Protein AF-A0A855X3G9-F1 (afdb_monomer_lite)

Radius of gyration: 38.57 Å; chains: 1; bounding box: 101×45×92 Å

Structure (mmCIF, N/CA/C/O backbone):
data_AF-A0A855X3G9-F1
#
_entry.id   AF-A0A855X3G9-F1
#
loop_
_atom_site.group_PDB
_atom_site.id
_atom_site.type_symbol
_atom_site.label_atom_id
_atom_site.label_alt_id
_atom_site.label_comp_id
_atom_site.label_asym_id
_atom_site.label_entity_id
_atom_site.label_seq_id
_atom_site.pdbx_PDB_ins_code
_atom_site.Cartn_x
_atom_site.Cartn_y
_atom_site.Cartn_z
_atom_site.occupancy
_atom_site.B_iso_or_equiv
_atom_site.auth_seq_id
_atom_site.auth_comp_id
_atom_site.auth_asym_id
_atom_site.auth_atom_id
_atom_site.pdbx_PDB_model_num
ATOM 1 N N . MET A 1 1 ? -77.763 -29.095 44.195 1.00 51.44 1 MET A N 1
ATOM 2 C CA . MET A 1 1 ? -76.387 -29.092 43.643 1.00 51.44 1 MET A CA 1
ATOM 3 C C . MET A 1 1 ? -75.535 -28.096 44.431 1.00 51.44 1 MET A C 1
ATOM 5 O O . MET A 1 1 ? -75.856 -26.916 44.435 1.00 51.44 1 MET A O 1
ATOM 9 N N . LYS A 1 2 ? -74.519 -28.561 45.174 1.00 57.28 2 LYS A N 1
ATOM 10 C CA . LYS A 1 2 ? -73.685 -27.746 46.088 1.00 57.28 2 LYS A CA 1
ATOM 11 C C . LYS A 1 2 ? -72.454 -27.210 45.331 1.00 57.28 2 LYS A C 1
ATOM 13 O O . LYS A 1 2 ? -71.594 -28.000 44.955 1.00 57.28 2 LYS A O 1
ATOM 18 N N . ARG A 1 3 ? -72.366 -25.892 45.090 1.00 58.78 3 ARG A N 1
ATOM 19 C CA . ARG A 1 3 ? -71.204 -25.228 44.451 1.00 58.78 3 ARG A CA 1
ATOM 20 C C . ARG A 1 3 ? -70.193 -24.784 45.511 1.00 58.78 3 ARG A C 1
ATOM 22 O O . ARG A 1 3 ? -70.470 -23.885 46.300 1.00 58.78 3 ARG A O 1
ATOM 29 N N . TRP A 1 4 ? -69.018 -25.406 45.504 1.00 64.56 4 TRP A N 1
ATOM 30 C CA . TRP A 1 4 ? -67.890 -25.064 46.369 1.00 64.56 4 TRP A CA 1
ATOM 31 C C . TRP A 1 4 ? -67.105 -23.888 45.774 1.00 64.56 4 TRP A C 1
ATOM 33 O O . TRP A 1 4 ? -66.552 -24.005 44.684 1.00 64.56 4 TRP A O 1
ATOM 43 N N . HIS A 1 5 ? -67.046 -22.762 46.487 1.00 69.31 5 HIS A N 1
ATOM 44 C CA . HIS A 1 5 ? -66.171 -21.638 46.146 1.00 69.31 5 HIS A CA 1
ATOM 45 C C . HIS A 1 5 ? -64.817 -21.848 46.833 1.00 69.31 5 HIS A C 1
ATOM 47 O O . HIS A 1 5 ? -64.725 -21.782 48.060 1.00 69.31 5 HIS A O 1
ATOM 53 N N . LYS A 1 6 ? -63.762 -22.123 46.056 1.00 68.75 6 LYS A N 1
ATOM 54 C CA . LYS A 1 6 ? -62.385 -22.117 46.567 1.00 68.75 6 LYS A CA 1
ATOM 55 C C . LYS A 1 6 ? -61.974 -20.664 46.825 1.00 68.75 6 LYS A C 1
ATOM 57 O O . LYS A 1 6 ? -61.983 -19.859 45.899 1.00 68.75 6 LYS A O 1
ATOM 62 N N . ARG A 1 7 ? -61.630 -20.323 48.073 1.00 63.81 7 ARG A N 1
ATOM 63 C CA . ARG A 1 7 ? -61.005 -19.031 48.391 1.00 63.81 7 ARG A CA 1
ATOM 64 C C . ARG A 1 7 ? -59.570 -19.057 47.873 1.00 63.81 7 ARG A C 1
ATOM 66 O O . ARG A 1 7 ? -58.823 -19.977 48.197 1.00 63.81 7 ARG A O 1
ATOM 73 N N . VAL A 1 8 ? -59.206 -18.067 47.067 1.00 66.62 8 VAL A N 1
ATOM 74 C CA . VAL A 1 8 ? -57.817 -17.830 46.663 1.00 66.62 8 VAL A CA 1
ATOM 75 C C . VAL A 1 8 ? -57.046 -17.446 47.929 1.00 66.62 8 VAL A C 1
ATOM 77 O O . VAL A 1 8 ? -57.421 -16.494 48.613 1.00 66.62 8 VAL A O 1
ATOM 80 N N . ALA A 1 9 ? -56.040 -18.246 48.292 1.00 62.06 9 ALA A N 1
ATOM 81 C CA . ALA A 1 9 ? -55.157 -17.959 49.417 1.00 62.06 9 ALA A CA 1
ATOM 82 C C . ALA A 1 9 ? -54.389 -16.655 49.141 1.00 62.06 9 ALA A C 1
ATOM 84 O O . ALA A 1 9 ? -53.993 -16.400 48.005 1.00 62.06 9 ALA A O 1
ATOM 85 N N . GLY A 1 10 ? -54.264 -15.817 50.172 1.00 58.56 10 GLY A N 1
ATOM 86 C CA . GLY A 1 10 ? -53.898 -14.407 50.069 1.00 58.56 10 GLY A CA 1
ATOM 87 C C . GLY A 1 10 ? -52.611 -14.144 49.293 1.00 58.56 10 GLY A C 1
ATOM 88 O O . GLY A 1 10 ? -51.539 -14.610 49.664 1.00 58.56 10 GLY A O 1
ATOM 89 N N . VAL A 1 11 ? -52.735 -13.334 48.246 1.00 63.78 11 VAL A N 1
ATOM 90 C CA . VAL A 1 11 ? -51.601 -12.695 47.583 1.00 63.78 11 VAL A CA 1
ATOM 91 C C . VAL A 1 11 ? -51.306 -11.422 48.376 1.00 63.78 11 VAL A C 1
ATOM 93 O O . VAL A 1 11 ? -52.071 -10.461 48.314 1.00 63.78 11 VAL A O 1
ATOM 96 N N . SER A 1 12 ? -50.254 -11.431 49.191 1.00 70.50 12 SER A N 1
ATOM 97 C CA . SER A 1 12 ? -49.746 -10.217 49.837 1.00 70.50 12 SER A CA 1
ATOM 98 C C . SER A 1 12 ? -49.106 -9.311 48.783 1.00 70.50 12 SER A C 1
ATOM 100 O O . SER A 1 12 ? -48.299 -9.779 47.981 1.00 70.50 12 SER A O 1
ATOM 102 N N . GLY A 1 13 ? -49.479 -8.029 48.767 1.00 75.19 13 GLY A N 1
ATOM 103 C CA . GLY A 1 13 ? -48.844 -7.021 47.913 1.00 75.19 13 GLY A CA 1
ATOM 104 C C . GLY A 1 13 ? -47.407 -6.714 48.350 1.00 75.19 13 GLY A C 1
ATOM 105 O O . GLY A 1 13 ? -47.037 -6.973 49.493 1.00 75.19 13 GLY A O 1
ATOM 106 N N . PHE A 1 14 ? -46.606 -6.156 47.441 1.00 80.06 14 PHE A N 1
ATOM 107 C CA . PHE A 1 14 ? -45.225 -5.758 47.727 1.00 80.06 14 PHE A CA 1
ATOM 108 C C . PHE A 1 14 ? -45.161 -4.568 48.683 1.00 80.06 14 PHE A C 1
ATOM 110 O O . PHE A 1 14 ? -45.937 -3.615 48.569 1.00 80.06 14 PHE A O 1
ATOM 117 N N . SER A 1 15 ? -44.191 -4.602 49.596 1.00 89.12 15 SER A N 1
ATOM 118 C CA . SER A 1 15 ? -43.864 -3.443 50.420 1.00 89.12 15 SER A CA 1
ATOM 119 C C . SER A 1 15 ? -43.213 -2.352 49.566 1.00 89.12 15 SER A C 1
ATOM 121 O O . SER A 1 15 ? -42.391 -2.630 48.693 1.00 89.12 15 SER A O 1
ATOM 123 N N . LEU A 1 16 ? -43.521 -1.085 49.852 1.00 89.31 16 LEU A N 1
ATOM 124 C CA . LEU A 1 16 ? -42.913 0.065 49.172 1.00 89.31 16 LEU A CA 1
ATOM 125 C C . LEU A 1 16 ? -41.377 0.057 49.322 1.00 89.31 16 LEU A C 1
ATOM 127 O O . LEU A 1 16 ? -40.653 0.399 48.389 1.00 89.31 16 LEU A O 1
ATOM 131 N N . MET A 1 17 ? -40.875 -0.428 50.465 1.00 92.75 17 MET A N 1
ATOM 132 C CA . MET A 1 17 ? -39.440 -0.585 50.721 1.00 92.75 17 MET A CA 1
ATOM 133 C C . MET A 1 17 ? -38.788 -1.646 49.820 1.00 92.75 17 MET A C 1
ATOM 135 O O . MET A 1 17 ? -37.685 -1.426 49.327 1.00 92.75 17 MET A O 1
ATOM 139 N N . GLU A 1 18 ? -39.457 -2.776 49.566 1.00 92.12 18 GLU A N 1
ATOM 140 C CA . GLU A 1 18 ? -38.930 -3.826 48.677 1.00 92.12 18 GLU A CA 1
ATOM 141 C C . GLU A 1 18 ? -38.756 -3.310 47.251 1.00 92.12 18 GLU A C 1
ATOM 143 O O . GLU A 1 18 ? -37.724 -3.555 46.628 1.00 92.12 18 GLU A O 1
ATOM 148 N N . VAL A 1 19 ? -39.728 -2.541 46.754 1.00 93.12 19 VAL A N 1
ATOM 149 C CA . VAL A 1 19 ? -39.664 -1.951 45.410 1.00 93.12 19 VAL A CA 1
ATOM 150 C C . VAL A 1 19 ? -38.524 -0.932 45.307 1.00 93.12 19 VAL A C 1
ATOM 152 O O . VAL A 1 19 ? -37.798 -0.928 44.314 1.00 93.12 19 VAL A O 1
ATOM 155 N N . LEU A 1 20 ? -38.315 -0.106 46.339 1.00 94.75 20 LEU A N 1
ATOM 156 C CA . LEU A 1 20 ? -37.212 0.861 46.373 1.00 94.75 20 LEU A CA 1
ATOM 157 C C . LEU A 1 20 ? -35.838 0.181 46.381 1.00 94.75 20 LEU A C 1
ATOM 159 O O . LEU A 1 20 ? -34.953 0.591 45.629 1.00 94.75 20 LEU A O 1
ATOM 163 N N . ILE A 1 21 ? -35.663 -0.874 47.185 1.00 95.25 21 ILE A N 1
ATOM 164 C CA . ILE A 1 21 ? -34.408 -1.639 47.213 1.00 95.25 21 ILE A CA 1
ATOM 165 C C . ILE A 1 21 ? -34.181 -2.336 45.867 1.00 95.25 21 ILE A C 1
ATOM 167 O O . ILE A 1 21 ? -33.075 -2.277 45.329 1.00 95.25 21 ILE A O 1
ATOM 171 N N . ALA A 1 22 ? -35.216 -2.959 45.295 1.00 95.62 22 ALA A N 1
ATOM 172 C CA . ALA A 1 22 ? -35.119 -3.625 44.000 1.00 95.62 22 ALA A CA 1
ATOM 173 C C . ALA A 1 22 ? -34.695 -2.643 42.896 1.00 95.62 22 ALA A C 1
ATOM 175 O O . ALA A 1 22 ? -33.744 -2.915 42.163 1.00 95.62 22 ALA A O 1
ATOM 176 N N . LEU A 1 23 ? -35.323 -1.464 42.825 1.00 94.69 23 LEU A N 1
ATOM 177 C CA . LEU A 1 23 ? -34.943 -0.415 41.877 1.00 94.69 23 LEU A CA 1
ATOM 178 C C . LEU A 1 23 ? -33.494 0.035 42.074 1.00 94.69 23 LEU A C 1
ATOM 180 O O . LEU A 1 23 ? -32.739 0.100 41.105 1.00 94.69 23 LEU A O 1
ATOM 184 N N . PHE A 1 24 ? -33.074 0.278 43.314 1.00 96.31 24 PHE A N 1
ATOM 1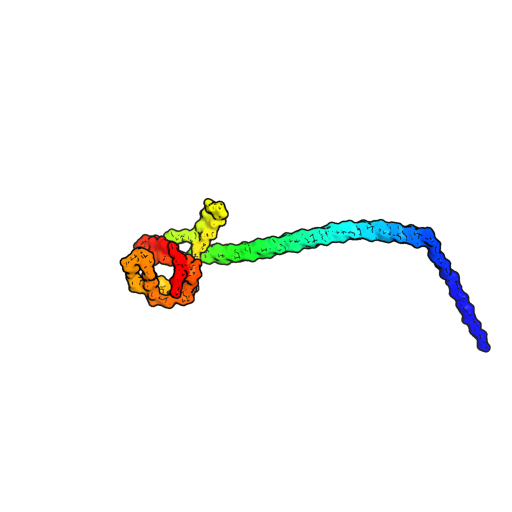85 C CA . PHE A 1 24 ? -31.702 0.684 43.610 1.00 96.31 24 PHE A CA 1
ATOM 186 C C . PHE A 1 24 ? -30.663 -0.360 43.167 1.00 96.31 24 PHE A C 1
ATOM 188 O O . PHE A 1 24 ? -29.648 -0.020 42.559 1.00 96.31 24 PHE A O 1
ATOM 195 N N . LEU A 1 25 ? -30.925 -1.646 43.404 1.00 96.94 25 LEU A N 1
ATOM 196 C CA . LEU A 1 25 ? -30.024 -2.713 42.965 1.00 96.94 25 LEU A CA 1
ATOM 197 C C . LEU A 1 25 ? -30.007 -2.853 41.438 1.00 96.94 25 LEU A C 1
ATOM 199 O O . LEU A 1 25 ? -28.937 -3.010 40.848 1.00 96.94 25 LEU A O 1
ATOM 203 N N . THR A 1 26 ? -31.163 -2.743 40.778 1.00 96.56 26 THR A N 1
ATOM 204 C CA . THR A 1 26 ? -31.226 -2.824 39.310 1.00 96.56 26 THR A CA 1
ATOM 205 C C . THR A 1 26 ? -30.455 -1.693 38.634 1.00 96.56 26 THR A C 1
ATOM 207 O O . THR A 1 26 ? -29.747 -1.951 37.660 1.00 96.56 26 THR A O 1
ATOM 210 N N . THR A 1 27 ? -30.509 -0.460 39.150 1.00 96.25 27 THR A N 1
ATOM 211 C CA . THR A 1 27 ? -29.763 0.670 38.573 1.00 96.25 27 THR A CA 1
ATOM 212 C C . THR A 1 27 ? -28.258 0.523 38.776 1.00 96.25 27 THR A C 1
ATOM 214 O O . THR A 1 27 ? -27.497 0.803 37.846 1.00 96.25 27 THR A O 1
ATOM 217 N N . LEU A 1 28 ? -27.812 0.012 39.929 1.00 96.75 28 LEU A N 1
ATOM 218 C CA . LEU A 1 28 ? -26.400 -0.300 40.168 1.00 96.75 28 LEU A CA 1
ATOM 219 C C . LEU A 1 28 ? -25.869 -1.335 39.170 1.00 96.75 28 LEU A C 1
ATOM 221 O O . LEU A 1 28 ? -24.847 -1.100 38.521 1.00 96.75 28 LEU A O 1
ATOM 225 N N . ILE A 1 29 ? -26.588 -2.448 39.001 1.00 97.25 29 ILE A N 1
ATOM 226 C CA . ILE A 1 29 ? -26.204 -3.520 38.071 1.00 97.25 29 ILE A CA 1
ATOM 227 C C . ILE A 1 29 ? -26.198 -2.999 36.631 1.00 97.25 29 ILE A C 1
ATOM 229 O O . ILE A 1 29 ? -25.236 -3.210 35.893 1.00 97.25 29 ILE A O 1
ATOM 233 N N . THR A 1 30 ? -27.237 -2.259 36.246 1.00 96.56 30 THR A N 1
ATOM 234 C CA . THR A 1 30 ? -27.368 -1.689 34.901 1.00 96.56 30 THR A CA 1
ATOM 235 C C . THR A 1 30 ? -26.227 -0.715 34.603 1.00 96.56 30 THR A C 1
ATOM 237 O O . THR A 1 30 ? -25.628 -0.778 33.534 1.00 96.56 30 THR A O 1
ATOM 240 N N . THR A 1 31 ? -25.841 0.129 35.564 1.00 96.62 31 THR A N 1
ATOM 241 C CA . THR A 1 31 ? -24.712 1.061 35.405 1.00 96.62 31 THR A CA 1
ATOM 242 C C . THR A 1 31 ? -23.391 0.321 35.179 1.00 96.62 31 THR A C 1
ATOM 244 O O . THR A 1 31 ? -22.603 0.708 34.314 1.00 96.62 31 THR A O 1
ATOM 247 N N . ALA A 1 32 ? -23.140 -0.761 35.923 1.00 96.12 32 ALA A N 1
ATOM 248 C CA . ALA A 1 32 ? -21.958 -1.597 35.719 1.00 96.12 32 ALA A CA 1
ATOM 249 C C . ALA A 1 32 ? -21.967 -2.274 34.335 1.00 96.12 32 ALA A C 1
ATOM 251 O O . ALA A 1 32 ? -20.947 -2.267 33.642 1.00 96.12 32 ALA A O 1
ATOM 252 N N . ALA A 1 33 ? -23.123 -2.782 33.898 1.00 96.69 33 ALA A N 1
ATOM 253 C CA . ALA A 1 33 ? -23.293 -3.384 32.577 1.00 96.69 33 ALA A CA 1
ATOM 254 C C . ALA A 1 33 ? -23.061 -2.372 31.440 1.00 96.69 33 ALA A C 1
ATOM 256 O O . ALA A 1 33 ? -22.337 -2.670 30.492 1.00 96.69 33 ALA A O 1
ATOM 257 N N . PHE A 1 34 ? -23.586 -1.147 31.558 1.00 96.75 34 PHE A N 1
ATOM 258 C CA . PHE A 1 34 ? -23.365 -0.090 30.566 1.00 96.75 34 PHE A CA 1
ATOM 259 C C . PHE A 1 34 ? -21.893 0.303 30.444 1.00 96.75 34 PHE A C 1
ATOM 261 O O . PHE A 1 34 ? -21.409 0.520 29.334 1.00 96.75 34 PHE A O 1
ATOM 268 N N . LYS A 1 35 ? -21.149 0.353 31.556 1.00 95.12 35 LYS A N 1
ATOM 269 C CA . LYS A 1 35 ? -19.699 0.593 31.503 1.00 95.12 35 LYS A CA 1
ATOM 270 C C . LYS A 1 35 ? -18.978 -0.492 30.704 1.00 95.12 35 LYS A C 1
ATOM 272 O O . LYS A 1 35 ? -18.141 -0.165 29.866 1.00 95.12 35 LYS A O 1
ATOM 277 N N . ALA A 1 36 ? -19.318 -1.761 30.931 1.00 95.38 36 ALA A N 1
ATOM 278 C CA . ALA A 1 36 ? -18.751 -2.868 30.165 1.00 95.38 36 ALA A CA 1
ATOM 279 C C . ALA A 1 36 ? -19.119 -2.775 28.673 1.00 95.38 36 ALA A C 1
ATOM 281 O O . ALA A 1 36 ? -18.243 -2.926 27.822 1.00 95.38 36 ALA A O 1
ATOM 282 N N . TYR A 1 37 ? -20.376 -2.446 28.361 1.00 96.25 37 TYR A N 1
ATOM 283 C CA . TYR A 1 37 ? -20.850 -2.248 26.990 1.00 96.25 37 TYR A CA 1
ATOM 284 C C . TYR A 1 37 ? -20.079 -1.144 26.255 1.00 96.25 37 TYR A C 1
ATOM 286 O O . TYR A 1 37 ? -19.630 -1.361 25.135 1.00 96.25 37 TYR A O 1
ATOM 294 N N . ILE A 1 38 ? -19.860 0.018 26.881 1.00 96.12 38 ILE A N 1
ATOM 295 C CA . ILE A 1 38 ? -19.116 1.126 26.256 1.00 96.12 38 ILE A CA 1
ATOM 296 C C . ILE A 1 38 ? -17.689 0.695 25.901 1.00 96.12 38 ILE A C 1
ATOM 298 O O . ILE A 1 38 ? -17.201 1.008 24.815 1.00 96.12 38 ILE A O 1
ATOM 302 N N . THR A 1 39 ? -17.020 -0.038 26.791 1.00 95.00 39 THR A N 1
ATOM 303 C CA . THR A 1 39 ? -15.678 -0.572 26.521 1.00 95.00 39 THR A CA 1
ATOM 304 C C . THR A 1 39 ? -15.695 -1.567 25.363 1.00 95.00 39 THR A C 1
ATOM 306 O O . THR A 1 39 ? -14.852 -1.480 24.474 1.00 95.00 39 THR A O 1
ATOM 309 N N . GLN A 1 40 ? -16.671 -2.479 25.329 1.00 93.94 40 GLN A N 1
ATOM 310 C CA . GLN A 1 40 ? -16.821 -3.432 24.226 1.00 93.94 40 GLN A CA 1
ATOM 311 C C . GLN A 1 40 ? -17.091 -2.725 22.896 1.00 93.94 40 GLN A C 1
ATOM 313 O O . GLN A 1 40 ? -16.466 -3.061 21.896 1.00 93.94 40 GLN A O 1
ATOM 318 N N . HIS A 1 41 ? -17.951 -1.707 22.890 1.00 95.94 41 HIS A N 1
ATOM 319 C CA . HIS A 1 41 ? -18.259 -0.926 21.698 1.00 95.94 41 HIS A CA 1
ATOM 320 C C . HIS A 1 41 ? -17.025 -0.188 21.160 1.00 95.94 41 HIS A C 1
ATOM 322 O O . HIS A 1 41 ? -16.748 -0.241 19.967 1.00 95.94 41 HIS A O 1
ATOM 328 N N . LYS A 1 42 ? -16.224 0.430 22.036 1.00 95.12 42 LYS A N 1
ATOM 329 C CA . LYS A 1 42 ? -14.952 1.055 21.636 1.00 95.12 42 LYS A CA 1
ATOM 330 C C . LYS A 1 42 ? -13.976 0.044 21.039 1.00 95.12 42 LYS A C 1
ATOM 332 O O . LYS A 1 42 ? -13.376 0.315 20.006 1.00 95.12 42 LYS A O 1
ATOM 337 N N . ASN A 1 43 ? -13.842 -1.123 21.665 1.00 94.62 43 ASN A N 1
ATOM 338 C CA . ASN A 1 43 ? -12.974 -2.183 21.157 1.00 94.62 43 ASN A CA 1
ATOM 339 C C . ASN A 1 43 ? -13.462 -2.738 19.816 1.00 94.62 43 ASN A C 1
ATOM 341 O O . ASN A 1 43 ? -12.638 -3.159 19.013 1.00 94.62 43 ASN A O 1
ATOM 345 N N . TYR A 1 44 ? -14.776 -2.764 19.584 1.00 95.38 44 TYR A N 1
ATOM 346 C CA . TYR A 1 44 ? -15.357 -3.155 18.304 1.00 95.38 44 TYR A CA 1
ATOM 347 C C . TYR A 1 44 ? -14.974 -2.165 17.199 1.00 95.38 44 TYR A C 1
ATOM 349 O O . TYR A 1 44 ? -14.474 -2.590 16.168 1.00 95.38 44 TYR A O 1
ATOM 357 N N . LEU A 1 45 ? -15.114 -0.857 17.446 1.00 95.75 45 LEU A N 1
ATOM 358 C CA . LEU A 1 45 ? -14.731 0.174 16.473 1.00 95.75 45 LEU A CA 1
ATOM 359 C C . LEU A 1 45 ? -13.235 0.118 16.135 1.00 95.75 45 LEU A C 1
ATOM 361 O O . LEU A 1 45 ? -12.867 0.100 14.970 1.00 95.75 45 LEU A O 1
ATOM 365 N N . ILE A 1 46 ? -12.373 -0.013 17.149 1.00 96.12 46 ILE A N 1
ATOM 366 C CA . ILE A 1 46 ? -10.922 -0.149 16.936 1.00 96.12 46 ILE A CA 1
ATOM 367 C C . ILE A 1 46 ? -10.594 -1.393 16.097 1.00 96.12 46 ILE A C 1
ATOM 369 O O . ILE A 1 46 ? -9.683 -1.366 15.275 1.00 96.12 46 ILE A O 1
ATOM 373 N N . GLN A 1 47 ? -11.305 -2.502 16.311 1.00 94.25 47 GLN A N 1
ATOM 374 C CA . GLN A 1 47 ? -11.104 -3.714 15.514 1.00 94.25 47 GLN A CA 1
ATOM 375 C C . GLN A 1 47 ? -11.524 -3.525 14.056 1.00 94.25 47 GLN A C 1
ATOM 377 O O . GLN A 1 47 ? -10.871 -4.087 13.178 1.00 94.25 47 GLN A O 1
ATOM 382 N N . ASP A 1 48 ? -12.569 -2.743 13.801 1.00 95.44 48 ASP A N 1
ATOM 383 C CA . ASP A 1 48 ? -13.022 -2.421 12.447 1.00 95.44 48 ASP A CA 1
ATOM 384 C C . ASP A 1 48 ? -11.959 -1.593 11.705 1.00 95.44 48 ASP A C 1
ATOM 386 O O . ASP A 1 48 ? -11.478 -2.014 10.653 1.00 95.44 48 ASP A O 1
ATOM 390 N N . ASP A 1 49 ? -11.453 -0.526 12.335 1.00 95.44 49 ASP A N 1
ATOM 391 C CA . ASP A 1 49 ? -10.375 0.315 11.789 1.00 95.44 49 ASP A CA 1
ATOM 392 C C . ASP A 1 49 ? -9.100 -0.500 11.490 1.00 95.44 49 ASP A C 1
ATOM 394 O O . ASP A 1 49 ? -8.472 -0.374 10.435 1.00 95.44 49 ASP A O 1
ATOM 398 N N . ILE A 1 50 ? -8.703 -1.385 12.415 1.00 96.06 50 ILE A N 1
ATOM 399 C CA . ILE A 1 50 ? -7.553 -2.281 12.215 1.00 96.06 50 ILE A CA 1
ATOM 400 C C . ILE A 1 50 ? -7.803 -3.217 11.031 1.00 96.06 50 ILE A C 1
ATOM 402 O O . ILE A 1 50 ? -6.880 -3.498 10.263 1.00 96.06 50 ILE A O 1
ATOM 406 N N . THR A 1 51 ? -9.029 -3.713 10.885 1.00 96.38 51 THR A N 1
ATOM 407 C CA . THR A 1 51 ? -9.395 -4.615 9.794 1.00 96.38 51 THR A CA 1
ATOM 408 C C . THR A 1 51 ? -9.297 -3.904 8.448 1.00 96.38 51 THR A C 1
ATOM 410 O O . THR A 1 51 ? -8.727 -4.473 7.516 1.00 96.38 51 THR A O 1
ATOM 413 N N . GLU A 1 52 ? -9.758 -2.658 8.352 1.00 96.56 52 GLU A N 1
ATOM 414 C CA . GLU A 1 52 ? -9.641 -1.841 7.140 1.00 96.56 52 GLU A CA 1
ATOM 415 C C . GLU A 1 52 ? -8.173 -1.609 6.754 1.00 96.56 52 GLU A C 1
ATOM 417 O O . GLU A 1 52 ? -7.767 -1.905 5.627 1.00 96.56 52 GLU A O 1
ATOM 422 N N . ILE A 1 53 ? -7.337 -1.183 7.709 1.00 95.69 53 ILE A N 1
ATOM 423 C CA . ILE A 1 53 ? -5.898 -0.978 7.483 1.00 95.69 53 ILE A CA 1
ATOM 424 C C . ILE A 1 53 ? -5.231 -2.276 7.011 1.00 95.69 53 ILE A C 1
ATOM 426 O O . ILE A 1 53 ? -4.422 -2.265 6.081 1.00 95.69 53 ILE A O 1
ATOM 430 N N . GLN A 1 54 ? -5.567 -3.414 7.623 1.00 96.19 54 GLN A N 1
ATOM 431 C CA . GLN A 1 54 ? -5.015 -4.711 7.232 1.00 96.19 54 GLN A CA 1
ATOM 432 C C . GLN A 1 54 ? -5.458 -5.142 5.833 1.00 96.19 54 GLN A C 1
ATOM 434 O O . GLN A 1 54 ? -4.651 -5.709 5.095 1.00 96.19 54 GLN A O 1
ATOM 439 N N . GLN A 1 55 ? -6.714 -4.900 5.457 1.00 95.06 55 GLN A N 1
ATOM 440 C CA . GLN A 1 55 ? -7.213 -5.199 4.114 1.00 95.06 55 GLN A CA 1
ATOM 441 C C . GLN A 1 55 ? -6.520 -4.329 3.063 1.00 95.06 55 GLN A C 1
ATOM 443 O O . GLN A 1 55 ? -6.032 -4.866 2.068 1.00 95.06 55 GLN A O 1
ATOM 448 N N . GLY A 1 56 ? -6.389 -3.026 3.325 1.00 96.50 56 GLY A N 1
ATOM 449 C CA . GLY A 1 56 ? -5.647 -2.109 2.462 1.00 96.50 56 GLY A CA 1
ATOM 450 C C . GLY A 1 56 ? -4.185 -2.528 2.305 1.00 96.50 56 GLY A C 1
ATOM 451 O O . GLY A 1 56 ? -3.686 -2.645 1.189 1.00 96.50 56 GLY A O 1
ATOM 452 N N . ALA A 1 57 ? -3.513 -2.864 3.410 1.00 95.62 57 ALA A N 1
ATOM 453 C CA . ALA A 1 57 ? -2.136 -3.349 3.375 1.00 95.62 57 ALA A CA 1
ATOM 454 C C . ALA A 1 57 ? -1.993 -4.663 2.587 1.00 95.62 57 ALA A C 1
ATOM 456 O O . ALA A 1 57 ? -1.052 -4.803 1.810 1.00 95.62 57 ALA A O 1
ATOM 457 N N . ARG A 1 58 ? -2.923 -5.618 2.747 1.00 96.00 58 ARG A N 1
ATOM 458 C CA . ARG A 1 58 ? -2.923 -6.875 1.976 1.00 96.00 58 ARG A CA 1
ATOM 459 C C . ARG A 1 58 ? -3.072 -6.622 0.480 1.00 96.00 58 ARG A C 1
ATOM 461 O O . ARG A 1 58 ? -2.324 -7.221 -0.283 1.00 96.00 58 ARG A O 1
ATOM 468 N N . ALA A 1 59 ? -3.988 -5.741 0.079 1.00 95.88 59 ALA A N 1
ATOM 469 C CA . ALA A 1 59 ? -4.177 -5.385 -1.324 1.00 95.88 59 ALA A CA 1
ATOM 470 C C . ALA A 1 59 ? -2.908 -4.752 -1.920 1.00 95.88 59 ALA A C 1
ATOM 472 O O . ALA A 1 59 ? -2.442 -5.180 -2.973 1.00 95.88 59 ALA A O 1
ATOM 473 N N . SER A 1 60 ? -2.293 -3.804 -1.206 1.00 94.75 60 SER A N 1
ATOM 474 C CA . SER A 1 60 ? -1.043 -3.171 -1.643 1.00 94.75 60 SER A CA 1
ATOM 475 C C . SER A 1 60 ? 0.114 -4.168 -1.748 1.00 94.75 60 SER A C 1
ATOM 477 O O . SER A 1 60 ? 0.879 -4.125 -2.707 1.00 94.75 60 SER A O 1
ATOM 479 N N . ILE A 1 61 ? 0.254 -5.082 -0.782 1.00 95.12 61 ILE A N 1
ATOM 480 C CA . ILE A 1 61 ? 1.303 -6.112 -0.803 1.00 95.12 61 ILE A CA 1
ATOM 481 C C . ILE A 1 61 ? 1.094 -7.098 -1.956 1.00 95.12 61 ILE A C 1
ATOM 483 O O . ILE A 1 61 ? 2.076 -7.509 -2.572 1.00 95.12 61 ILE A O 1
ATOM 487 N N . ASP A 1 62 ? -0.148 -7.483 -2.254 1.00 96.19 62 ASP A N 1
ATOM 488 C CA . ASP A 1 62 ? -0.450 -8.398 -3.358 1.00 96.19 62 ASP A CA 1
ATOM 489 C C . ASP A 1 62 ? -0.101 -7.772 -4.716 1.00 96.19 62 ASP A C 1
ATOM 491 O O . ASP A 1 62 ? 0.602 -8.389 -5.519 1.00 96.19 62 ASP A O 1
ATOM 495 N N . GLU A 1 63 ? -0.474 -6.506 -4.925 1.00 92.69 63 GLU A N 1
ATOM 496 C CA . GLU A 1 63 ? -0.115 -5.767 -6.138 1.00 92.69 63 GLU A CA 1
ATOM 497 C C . GLU A 1 63 ? 1.406 -5.621 -6.272 1.00 92.69 63 GLU A C 1
ATOM 499 O O . GLU A 1 63 ? 1.977 -5.966 -7.307 1.00 92.69 63 GLU A O 1
ATOM 504 N N . LEU A 1 64 ? 2.100 -5.214 -5.202 1.00 92.12 64 LEU A N 1
ATOM 505 C CA . LEU A 1 64 ? 3.564 -5.157 -5.200 1.00 92.12 64 LEU A CA 1
ATOM 506 C C . LEU A 1 64 ? 4.186 -6.527 -5.494 1.00 92.12 64 LEU A C 1
ATOM 508 O O . LEU A 1 64 ? 5.128 -6.616 -6.277 1.00 92.12 64 LEU A O 1
ATOM 512 N N . SER A 1 65 ? 3.661 -7.609 -4.912 1.00 94.38 65 SER A N 1
ATOM 513 C CA . SER A 1 65 ? 4.160 -8.964 -5.162 1.00 94.38 65 SER A CA 1
ATOM 514 C C . SER A 1 65 ? 4.001 -9.360 -6.628 1.00 94.38 65 SER A C 1
ATOM 516 O O . SER A 1 65 ? 4.932 -9.914 -7.214 1.00 94.38 65 SER A O 1
ATOM 518 N N . LYS A 1 66 ? 2.853 -9.050 -7.237 1.00 91.75 66 LYS A N 1
ATOM 519 C CA . LYS A 1 66 ? 2.586 -9.303 -8.654 1.00 91.75 66 LYS A CA 1
ATOM 520 C C . LYS A 1 66 ? 3.558 -8.537 -9.555 1.00 91.75 66 LYS A C 1
ATOM 522 O O . LYS A 1 66 ? 4.166 -9.150 -10.428 1.00 91.75 66 LYS A O 1
ATOM 527 N N . GLN A 1 67 ? 3.749 -7.242 -9.309 1.00 90.56 67 GLN A N 1
ATOM 528 C CA . GLN A 1 67 ? 4.655 -6.400 -10.097 1.00 90.56 67 GLN A CA 1
ATOM 529 C C . GLN A 1 67 ? 6.118 -6.843 -9.940 1.00 90.56 67 GLN A C 1
ATOM 531 O O . GLN A 1 67 ? 6.829 -7.015 -10.925 1.00 90.56 67 GLN A O 1
ATOM 536 N N . ILE A 1 68 ? 6.559 -7.127 -8.709 1.00 91.38 68 ILE A N 1
ATOM 537 C CA . ILE A 1 68 ? 7.923 -7.603 -8.428 1.00 91.38 68 ILE A CA 1
ATOM 538 C C . ILE A 1 68 ? 8.187 -8.966 -9.079 1.00 91.38 68 ILE A C 1
ATOM 540 O O . ILE A 1 68 ? 9.292 -9.203 -9.558 1.00 91.38 68 ILE A O 1
ATOM 544 N N . ARG A 1 69 ? 7.196 -9.866 -9.136 1.00 90.94 69 ARG A N 1
ATOM 545 C CA . ARG A 1 69 ? 7.333 -11.159 -9.835 1.00 90.94 69 ARG A CA 1
ATOM 546 C C . ARG A 1 69 ? 7.535 -11.002 -11.341 1.00 90.94 69 ARG A C 1
ATOM 548 O O . ARG A 1 69 ? 8.200 -11.846 -11.932 1.00 90.94 69 ARG A O 1
ATOM 555 N N . MET A 1 70 ? 6.970 -9.954 -11.938 1.00 90.12 70 MET A N 1
ATOM 556 C CA . MET A 1 70 ? 7.160 -9.627 -13.353 1.00 90.12 70 MET A CA 1
ATOM 557 C C . MET A 1 70 ? 8.430 -8.809 -13.609 1.00 90.12 70 MET A C 1
ATOM 559 O O . MET A 1 70 ? 8.842 -8.675 -14.758 1.00 90.12 70 MET A O 1
ATOM 563 N N . ALA A 1 71 ? 9.075 -8.274 -12.569 1.00 91.19 71 ALA A N 1
ATOM 564 C CA . ALA A 1 71 ? 10.256 -7.435 -12.714 1.00 91.19 71 ALA A CA 1
ATOM 565 C C . ALA A 1 71 ? 11.364 -8.155 -13.497 1.00 91.19 71 ALA A C 1
ATOM 567 O O . ALA A 1 71 ? 11.768 -9.268 -13.159 1.00 91.19 71 ALA A O 1
ATOM 568 N N . GLY A 1 72 ? 11.889 -7.502 -14.534 1.00 88.50 72 GLY A N 1
ATOM 569 C CA . GLY A 1 72 ? 12.932 -8.088 -15.379 1.00 88.50 72 GLY A CA 1
ATOM 570 C C . GLY A 1 72 ? 12.430 -9.020 -16.479 1.00 88.50 72 GLY A C 1
ATOM 571 O O . GLY A 1 72 ? 13.245 -9.527 -17.248 1.00 88.50 72 GLY A O 1
ATOM 572 N N . TYR A 1 73 ? 11.119 -9.238 -16.588 1.00 89.50 73 TYR A N 1
ATOM 573 C CA . TYR A 1 73 ? 10.550 -10.019 -17.675 1.00 89.50 73 TYR A CA 1
ATOM 574 C C . TYR A 1 73 ? 10.786 -9.328 -19.027 1.00 89.50 73 TYR A C 1
ATOM 576 O O . TYR A 1 73 ? 10.438 -8.158 -19.190 1.00 89.50 73 TYR A O 1
ATOM 584 N N . ALA A 1 74 ? 11.421 -10.060 -19.952 1.00 86.75 74 ALA A N 1
ATOM 585 C CA . ALA A 1 74 ? 11.748 -9.664 -21.327 1.00 86.75 74 ALA A CA 1
ATOM 586 C C . ALA A 1 74 ? 12.338 -8.243 -21.489 1.00 86.75 74 ALA A C 1
ATOM 588 O O . ALA A 1 74 ? 12.076 -7.555 -22.472 1.00 86.75 74 ALA A O 1
ATOM 589 N N . LEU A 1 75 ? 13.165 -7.798 -20.535 1.00 87.00 75 LEU A N 1
ATOM 590 C CA . LEU A 1 75 ? 13.846 -6.508 -20.650 1.00 87.00 75 LEU A CA 1
ATOM 591 C C . LEU A 1 75 ? 15.035 -6.567 -21.629 1.00 87.00 75 LEU A C 1
ATOM 593 O O . LEU A 1 75 ? 15.786 -7.548 -21.618 1.00 87.00 75 LEU A O 1
ATOM 597 N N . PRO A 1 76 ? 15.270 -5.503 -22.419 1.00 82.19 76 PRO A N 1
ATOM 598 C CA . PRO A 1 76 ? 16.473 -5.375 -23.232 1.00 82.19 76 PRO A CA 1
ATOM 599 C C . PRO A 1 76 ? 17.741 -5.313 -22.367 1.00 82.19 76 PRO A C 1
ATOM 601 O O . PRO A 1 76 ? 17.728 -4.889 -21.206 1.00 82.19 76 PRO A O 1
ATOM 604 N N . TYR A 1 77 ? 18.866 -5.735 -22.949 1.00 81.81 77 TYR A N 1
ATOM 605 C CA . TYR A 1 77 ? 20.153 -5.773 -22.257 1.00 81.81 77 TYR A CA 1
ATOM 606 C C . TYR A 1 77 ? 20.555 -4.393 -21.722 1.00 81.81 77 TYR A 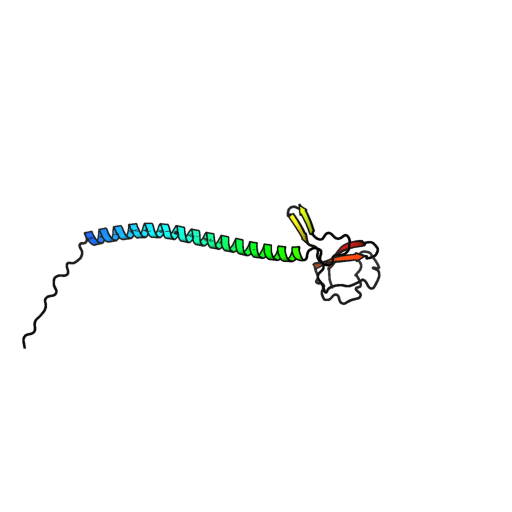C 1
ATOM 608 O O . TYR A 1 77 ? 20.535 -3.404 -22.448 1.00 81.81 77 TYR A O 1
ATOM 616 N N . GLY A 1 78 ? 20.975 -4.350 -20.455 1.00 79.75 78 GLY A N 1
ATOM 617 C CA . GLY A 1 78 ? 21.462 -3.132 -19.799 1.00 79.75 78 GLY A CA 1
ATOM 618 C C . GLY A 1 78 ? 20.403 -2.354 -19.016 1.00 79.75 78 GLY A C 1
ATOM 619 O O . GLY A 1 78 ? 20.773 -1.459 -18.258 1.00 79.75 78 GLY A O 1
ATOM 620 N N . LEU A 1 79 ? 19.118 -2.715 -19.119 1.00 84.19 79 LEU A N 1
ATOM 621 C CA . LEU A 1 79 ? 18.082 -2.123 -18.277 1.00 84.19 79 LEU A CA 1
ATOM 622 C C . LEU A 1 79 ? 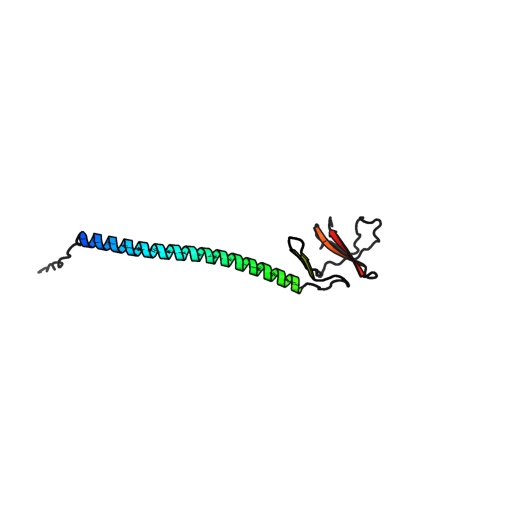18.000 -2.787 -16.894 1.00 84.19 79 LEU A C 1
ATOM 624 O O . LEU A 1 79 ? 17.829 -4.005 -16.803 1.00 84.19 79 LEU A O 1
ATOM 628 N N . PRO A 1 80 ? 18.057 -2.008 -15.799 1.00 86.88 80 PRO A N 1
ATOM 629 C CA . PRO A 1 80 ? 17.789 -2.532 -14.468 1.00 86.88 80 PRO A CA 1
ATOM 630 C C . PRO A 1 80 ? 16.294 -2.839 -14.299 1.00 86.88 80 PRO A C 1
ATOM 632 O O . PRO A 1 80 ? 15.428 -2.036 -14.649 1.00 86.88 80 PRO A O 1
ATOM 635 N N . SER A 1 81 ? 15.994 -4.003 -13.722 1.00 88.94 81 SER A N 1
ATOM 636 C CA . SER A 1 81 ? 14.622 -4.462 -13.474 1.00 88.94 81 SER A CA 1
ATOM 637 C C . SER A 1 81 ? 13.952 -3.775 -12.287 1.00 8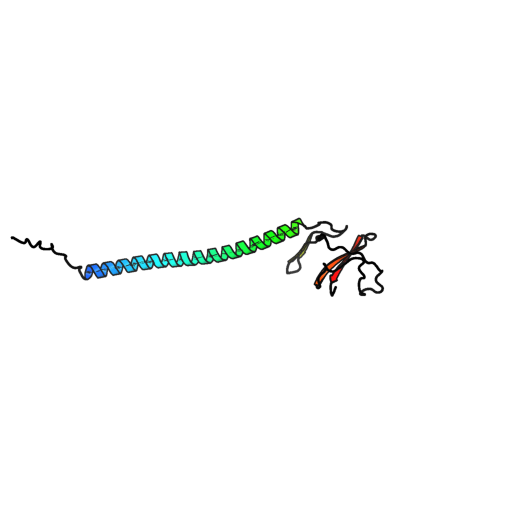8.94 81 SER A C 1
ATOM 639 O O . SER A 1 81 ? 12.742 -3.561 -12.301 1.00 88.94 81 SER A O 1
ATOM 641 N N . ILE A 1 82 ? 14.725 -3.436 -11.255 1.00 90.81 82 ILE A N 1
ATOM 642 C CA . ILE A 1 82 ? 14.247 -2.756 -10.051 1.00 90.81 82 ILE A CA 1
ATOM 643 C C . ILE A 1 82 ? 15.259 -1.676 -9.687 1.00 90.81 82 ILE A C 1
ATOM 645 O O . ILE A 1 82 ? 16.442 -1.962 -9.495 1.00 90.81 82 ILE A O 1
ATOM 649 N N . ILE A 1 83 ? 14.783 -0.441 -9.555 1.00 90.19 83 ILE A N 1
ATOM 650 C CA . ILE A 1 83 ? 15.560 0.676 -9.019 1.00 90.19 83 ILE A CA 1
ATOM 651 C C . ILE A 1 83 ? 14.814 1.213 -7.805 1.00 90.19 83 ILE A C 1
ATOM 653 O O . ILE A 1 83 ? 13.648 1.583 -7.903 1.00 90.19 83 ILE A O 1
ATOM 657 N N . ALA A 1 84 ? 15.498 1.281 -6.668 1.00 88.75 84 ALA A N 1
ATOM 658 C CA . ALA A 1 84 ? 15.024 2.011 -5.503 1.00 88.75 84 ALA A CA 1
ATOM 659 C C . ALA A 1 84 ? 15.808 3.320 -5.401 1.00 88.75 84 ALA A C 1
ATOM 661 O O . ALA A 1 84 ? 17.041 3.310 -5.373 1.00 88.75 84 ALA A O 1
ATOM 662 N N . ALA A 1 85 ? 15.094 4.438 -5.352 1.00 89.75 85 ALA A N 1
ATOM 663 C CA . ALA A 1 85 ? 15.667 5.761 -5.200 1.00 89.75 85 ALA A CA 1
ATOM 664 C C . ALA A 1 85 ? 15.085 6.431 -3.954 1.00 89.75 85 ALA A C 1
ATOM 666 O O . ALA A 1 85 ? 13.871 6.471 -3.754 1.00 89.75 85 ALA A O 1
ATOM 667 N N . ASN A 1 86 ? 15.968 6.973 -3.118 1.00 89.12 86 ASN A N 1
ATOM 668 C CA . ASN A 1 86 ? 15.569 7.815 -1.999 1.00 89.12 86 ASN A CA 1
ATOM 669 C C . ASN A 1 86 ? 15.381 9.243 -2.525 1.00 89.12 86 ASN A C 1
ATOM 671 O O . ASN A 1 86 ? 16.344 9.997 -2.669 1.00 89.12 86 ASN A O 1
ATOM 675 N N . THR A 1 87 ? 14.147 9.552 -2.922 1.00 83.06 87 THR A N 1
ATOM 676 C CA . THR A 1 87 ? 13.775 10.804 -3.598 1.00 83.06 87 THR A CA 1
ATOM 677 C C . THR A 1 87 ? 12.867 11.702 -2.759 1.00 83.06 87 THR A C 1
ATOM 679 O O . THR A 1 87 ? 12.456 12.743 -3.262 1.00 83.06 87 THR A O 1
ATOM 682 N N . ASN A 1 88 ? 12.580 11.343 -1.497 1.00 83.69 88 ASN A N 1
ATOM 683 C CA . ASN A 1 88 ? 11.690 12.083 -0.587 1.00 83.69 88 ASN A CA 1
ATOM 684 C C . ASN A 1 88 ? 10.442 12.675 -1.301 1.00 83.69 88 ASN A C 1
ATOM 686 O O . ASN A 1 88 ? 10.352 13.897 -1.455 1.00 83.69 88 ASN A O 1
ATOM 690 N N . PRO A 1 89 ? 9.448 11.862 -1.712 1.00 85.56 89 PRO A N 1
ATOM 691 C CA . PRO A 1 89 ? 9.175 10.487 -1.280 1.00 85.56 89 PRO A CA 1
ATOM 692 C C . PRO A 1 89 ? 10.051 9.431 -1.963 1.00 85.56 89 PRO A C 1
ATOM 694 O O . PRO A 1 89 ? 10.530 9.635 -3.076 1.00 85.56 89 PRO A O 1
ATOM 697 N N . ASP A 1 90 ? 10.258 8.300 -1.289 1.00 88.12 90 ASP A N 1
ATOM 698 C CA . ASP A 1 90 ? 10.997 7.159 -1.837 1.00 88.12 90 ASP A CA 1
ATOM 699 C C . ASP A 1 90 ? 10.251 6.564 -3.034 1.00 88.12 90 ASP A C 1
ATOM 701 O O . ASP A 1 90 ? 9.050 6.297 -2.962 1.00 88.12 90 ASP A O 1
ATOM 705 N N . THR A 1 91 ? 10.975 6.347 -4.130 1.00 88.62 91 THR A N 1
ATOM 706 C CA . THR A 1 91 ? 10.421 5.800 -5.370 1.00 88.62 91 THR A CA 1
ATOM 707 C C . THR A 1 91 ? 11.039 4.438 -5.638 1.00 88.62 91 THR A C 1
ATOM 709 O O . THR A 1 91 ? 12.262 4.288 -5.651 1.00 88.62 91 THR A O 1
ATOM 712 N N . ILE A 1 92 ? 10.192 3.441 -5.884 1.00 89.25 92 ILE A N 1
ATOM 713 C CA . ILE A 1 92 ? 10.613 2.145 -6.415 1.00 89.25 92 ILE A CA 1
ATOM 714 C C . ILE A 1 92 ? 10.082 2.053 -7.839 1.00 89.25 92 ILE A C 1
ATOM 716 O O . ILE A 1 92 ? 8.872 2.014 -8.052 1.00 89.25 92 ILE A O 1
ATOM 720 N N . THR A 1 93 ? 10.992 2.012 -8.805 1.00 89.00 93 THR A N 1
ATOM 721 C CA . THR A 1 93 ? 10.665 1.797 -10.212 1.00 89.00 93 THR A CA 1
ATOM 722 C C . THR A 1 93 ? 10.830 0.319 -10.523 1.00 89.00 93 THR A C 1
ATOM 724 O O . THR A 1 93 ? 11.911 -0.243 -10.332 1.00 89.00 93 THR A O 1
ATOM 727 N N . ILE A 1 94 ? 9.753 -0.303 -10.996 1.00 90.75 94 ILE A N 1
ATOM 728 C CA . ILE A 1 94 ? 9.737 -1.693 -11.445 1.00 90.75 94 ILE A CA 1
ATOM 729 C C . ILE A 1 94 ? 9.578 -1.678 -12.959 1.00 90.75 94 ILE A C 1
ATOM 731 O O . ILE A 1 94 ? 8.580 -1.181 -13.475 1.00 90.75 94 ILE A O 1
ATOM 735 N N . SER A 1 95 ? 10.563 -2.235 -13.651 1.00 89.25 95 SER A N 1
ATOM 736 C CA . SER A 1 95 ? 10.583 -2.328 -15.105 1.00 89.25 95 SER A CA 1
ATOM 737 C C . SER A 1 95 ? 10.292 -3.765 -15.521 1.00 89.25 95 SER A C 1
ATOM 739 O O . SER A 1 95 ? 10.950 -4.708 -15.070 1.00 89.25 95 SER A O 1
ATOM 741 N N . TYR A 1 96 ? 9.318 -3.936 -16.403 1.00 88.25 96 TYR A N 1
ATOM 742 C CA . TYR A 1 96 ? 9.015 -5.199 -17.066 1.00 88.25 96 TYR A CA 1
ATOM 743 C C . TYR A 1 96 ? 8.417 -4.913 -18.438 1.00 88.25 96 TYR A C 1
ATOM 745 O O . TYR A 1 96 ? 7.819 -3.860 -18.659 1.00 88.25 96 TYR A O 1
ATOM 753 N N . HIS A 1 97 ? 8.594 -5.850 -19.359 1.00 85.56 97 HIS A N 1
ATOM 754 C CA . HIS A 1 97 ? 7.927 -5.810 -20.648 1.00 85.56 97 HIS A CA 1
ATOM 755 C C . HIS A 1 97 ? 6.501 -6.373 -20.516 1.00 85.56 97 HIS A C 1
ATOM 757 O O . HIS A 1 97 ? 6.288 -7.383 -19.843 1.00 85.56 97 HIS A O 1
ATOM 763 N N . ASN A 1 98 ? 5.517 -5.711 -21.126 1.00 80.00 98 ASN A N 1
ATOM 764 C CA . ASN A 1 98 ? 4.145 -6.208 -21.199 1.00 80.00 98 ASN A CA 1
ATOM 765 C C . ASN A 1 98 ? 3.937 -6.859 -22.570 1.00 80.00 98 ASN A C 1
ATOM 767 O O . ASN A 1 98 ? 3.870 -6.146 -23.572 1.00 80.00 98 ASN A O 1
ATOM 771 N N . ASP A 1 99 ? 3.851 -8.191 -22.598 1.00 70.44 99 ASP A N 1
ATOM 772 C CA . ASP A 1 99 ? 3.708 -8.952 -23.840 1.00 70.44 99 ASP A CA 1
ATOM 773 C C . ASP A 1 99 ? 2.489 -8.476 -24.643 1.00 70.44 99 ASP A C 1
ATOM 775 O O . ASP A 1 99 ? 1.359 -8.468 -24.145 1.00 70.44 99 ASP A O 1
ATOM 779 N N . GLY A 1 100 ? 2.715 -8.136 -25.914 1.00 74.00 100 GLY A N 1
ATOM 780 C CA . GLY A 1 100 ? 1.650 -7.841 -26.880 1.00 74.00 100 GLY A CA 1
ATOM 781 C C . GLY A 1 100 ? 1.643 -6.424 -27.452 1.00 74.00 100 GLY A C 1
ATOM 782 O O . GLY A 1 100 ? 0.763 -6.122 -28.256 1.00 74.00 100 GLY A O 1
ATOM 783 N N . CYS A 1 101 ? 2.612 -5.584 -27.083 1.00 75.94 101 CYS A N 1
ATOM 784 C CA . CYS A 1 101 ? 2.739 -4.210 -27.570 1.00 75.94 101 CYS A CA 1
ATOM 785 C C . CYS A 1 101 ? 4.171 -3.872 -27.974 1.00 75.94 101 CYS A C 1
ATOM 787 O O . CYS A 1 101 ? 4.850 -3.104 -27.294 1.00 75.94 101 CYS A O 1
ATOM 789 N N . ASP A 1 102 ? 4.601 -4.429 -29.105 1.00 81.25 102 ASP A N 1
ATOM 790 C CA . ASP A 1 102 ? 5.895 -4.131 -29.708 1.00 81.25 102 ASP A CA 1
ATOM 791 C C . ASP A 1 102 ? 5.728 -3.510 -31.088 1.00 81.25 102 ASP A C 1
ATOM 793 O O . ASP A 1 102 ? 4.970 -3.980 -31.942 1.00 81.25 102 ASP A O 1
ATOM 797 N N . THR A 1 103 ? 6.503 -2.461 -31.322 1.00 86.88 103 THR A N 1
ATOM 798 C CA . THR A 1 103 ? 6.673 -1.860 -32.637 1.00 86.88 103 THR A CA 1
ATOM 799 C C . THR A 1 103 ? 8.134 -1.511 -32.849 1.00 86.88 103 THR A C 1
ATOM 801 O O . THR A 1 103 ? 8.887 -1.273 -31.906 1.00 86.88 103 THR A O 1
ATOM 804 N N . TYR A 1 104 ? 8.531 -1.472 -34.112 1.00 86.94 104 TYR A N 1
ATOM 805 C CA . TYR A 1 104 ? 9.814 -0.946 -34.546 1.00 86.94 104 TYR A CA 1
ATOM 806 C C . TYR A 1 104 ? 9.587 0.333 -35.351 1.00 86.94 104 TYR A C 1
ATOM 808 O O . TYR A 1 104 ? 8.506 0.558 -35.904 1.00 86.94 104 TYR A O 1
ATOM 816 N N . LEU A 1 105 ? 10.612 1.178 -35.431 1.00 87.44 105 LEU A N 1
ATOM 817 C CA . LEU A 1 105 ? 10.557 2.368 -36.271 1.00 87.44 105 LEU A CA 1
ATOM 818 C C . LEU A 1 105 ? 10.703 1.976 -37.746 1.00 87.44 105 LEU A C 1
ATOM 820 O O . LEU A 1 105 ? 11.664 1.299 -38.110 1.00 87.44 105 LEU A O 1
ATOM 824 N N . SER A 1 106 ? 9.756 2.389 -38.591 1.00 88.31 106 SER A N 1
ATOM 825 C CA . SER A 1 106 ? 9.811 2.148 -40.040 1.00 88.31 106 SER A CA 1
ATOM 826 C C . SER A 1 106 ? 10.762 3.104 -40.750 1.00 88.31 106 SER A C 1
ATOM 828 O O . SER A 1 106 ? 11.392 2.729 -41.737 1.00 88.31 106 SER A O 1
ATOM 830 N N . ASP A 1 107 ? 10.860 4.332 -40.241 1.00 85.94 107 ASP A N 1
ATOM 831 C CA . ASP A 1 107 ? 11.615 5.420 -40.845 1.00 85.94 107 ASP A CA 1
ATOM 832 C C . ASP A 1 107 ? 12.568 6.056 -39.824 1.00 85.94 107 ASP A C 1
ATOM 834 O O . ASP A 1 107 ? 12.222 6.174 -38.643 1.00 85.94 107 ASP A O 1
ATOM 838 N N . PRO A 1 108 ? 13.761 6.505 -40.257 1.00 81.00 108 PRO A N 1
ATOM 839 C CA . PRO A 1 108 ? 14.658 7.260 -39.397 1.00 81.00 108 PRO A CA 1
ATOM 840 C C . PRO A 1 108 ? 14.012 8.589 -39.005 1.00 81.00 108 PRO A C 1
ATOM 842 O O . PRO A 1 108 ? 13.388 9.266 -39.825 1.00 81.00 108 PRO A O 1
ATOM 845 N N . MET A 1 109 ? 14.200 8.982 -37.747 1.00 77.94 109 MET A N 1
ATOM 846 C CA . MET A 1 109 ? 13.636 10.220 -37.228 1.00 77.94 109 MET A CA 1
ATOM 847 C C . MET A 1 109 ? 14.291 11.433 -37.929 1.00 77.94 109 MET A C 1
ATOM 849 O O . MET A 1 109 ? 15.511 11.593 -37.837 1.00 77.94 109 MET A O 1
ATOM 853 N N . PRO A 1 110 ? 13.533 12.286 -38.647 1.00 76.56 110 PRO A N 1
ATOM 854 C CA . PRO A 1 110 ? 14.110 13.375 -39.440 1.00 76.56 110 PRO A CA 1
ATOM 855 C C . PRO A 1 110 ? 14.739 14.492 -38.592 1.00 76.56 110 PRO A C 1
ATOM 857 O O . PRO A 1 110 ? 15.680 15.141 -39.048 1.00 76.56 110 PRO A O 1
ATOM 860 N N . LEU A 1 111 ? 14.243 14.722 -37.369 1.00 79.62 111 LEU A N 1
ATOM 861 C CA . LEU A 1 111 ? 14.779 15.681 -36.395 1.00 7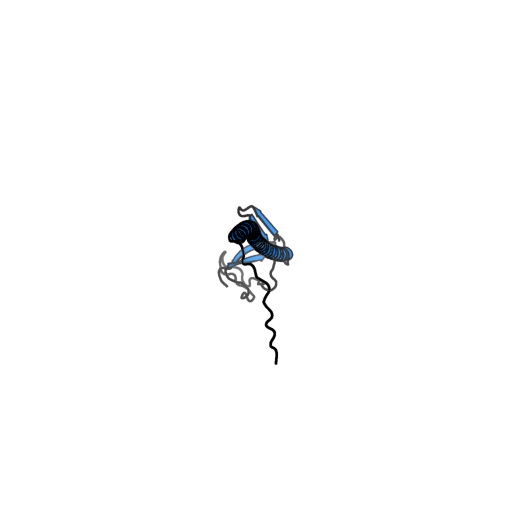9.62 111 LEU A CA 1
ATOM 862 C C . LEU A 1 111 ? 14.638 15.108 -34.972 1.00 79.62 111 LEU A C 1
ATOM 864 O O . LEU A 1 111 ? 13.632 14.459 -34.693 1.00 79.62 111 LEU A O 1
ATOM 868 N N . PRO A 1 112 ? 15.564 15.381 -34.031 1.00 69.38 112 PRO A N 1
ATOM 869 C CA . PRO A 1 112 ? 15.311 15.111 -32.615 1.00 69.38 112 PRO A CA 1
ATOM 870 C C . PRO A 1 112 ? 14.019 15.824 -32.204 1.00 69.38 112 PRO A C 1
ATOM 872 O O . PRO A 1 112 ? 13.915 17.024 -32.448 1.00 69.38 112 PRO A O 1
ATOM 875 N N . SER A 1 113 ? 13.057 15.096 -31.618 1.00 68.50 113 SER A N 1
ATOM 876 C CA . SER A 1 113 ? 11.679 15.514 -31.265 1.00 68.50 113 SER A CA 1
ATOM 877 C C . SER A 1 113 ? 10.600 15.510 -32.366 1.00 68.50 113 SER A C 1
ATOM 879 O O . SER A 1 113 ? 9.493 15.989 -32.122 1.00 68.50 113 SER A O 1
ATOM 881 N N . SER A 1 114 ? 10.855 14.955 -33.557 1.00 75.94 114 SER A N 1
ATOM 882 C CA . SER A 1 114 ? 9.780 14.706 -34.536 1.00 75.94 114 SER A CA 1
ATOM 883 C C . SER A 1 114 ? 8.965 13.446 -34.209 1.00 75.94 114 SER A C 1
ATOM 885 O O . SER A 1 114 ? 9.407 12.601 -33.437 1.00 75.94 114 SER A O 1
ATOM 887 N N . GLU A 1 115 ? 7.796 13.300 -34.837 1.00 81.62 115 GLU A N 1
ATOM 888 C CA . GLU A 1 115 ? 6.956 12.099 -34.731 1.00 81.62 115 GLU A CA 1
ATOM 889 C C . GLU A 1 115 ? 7.734 10.802 -35.026 1.00 81.62 115 GLU A C 1
ATOM 891 O O . GLU A 1 115 ? 8.528 10.728 -35.970 1.00 81.62 115 GLU A O 1
ATOM 896 N N . LEU A 1 116 ? 7.499 9.775 -34.206 1.00 83.88 116 LEU A N 1
ATOM 897 C CA . LEU A 1 116 ? 8.066 8.440 -34.380 1.00 83.88 116 LEU A CA 1
ATOM 898 C C . LEU A 1 116 ? 7.151 7.632 -35.300 1.00 83.88 116 LEU A C 1
ATOM 900 O O . LEU A 1 116 ? 5.991 7.381 -34.973 1.00 83.88 116 LEU A O 1
ATOM 904 N N . LYS A 1 117 ? 7.669 7.220 -36.460 1.00 86.19 117 LYS A N 1
ATOM 905 C CA . LYS A 1 117 ? 6.911 6.396 -37.406 1.00 86.19 117 LYS A CA 1
ATOM 906 C C . LYS A 1 117 ? 7.070 4.922 -37.078 1.00 86.19 117 LYS A C 1
ATOM 908 O O . LYS A 1 117 ? 8.154 4.362 -3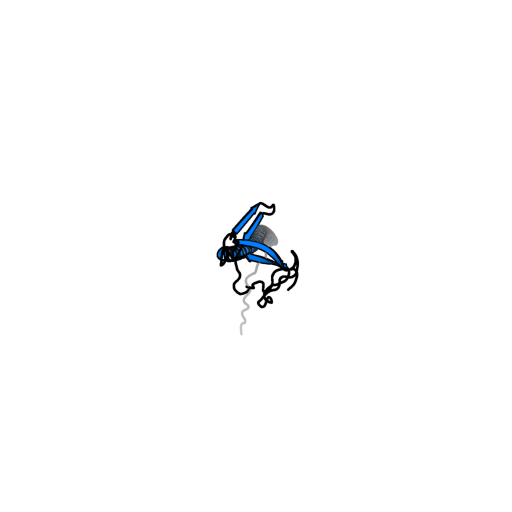7.215 1.00 86.19 117 LYS A O 1
ATOM 913 N N . CYS A 1 118 ? 5.975 4.318 -36.643 1.00 87.56 118 CYS A N 1
ATOM 914 C CA . CYS A 1 118 ? 5.898 2.920 -36.243 1.00 87.56 118 CYS A CA 1
ATOM 915 C C . CYS A 1 118 ? 5.522 2.023 -37.432 1.00 87.56 118 CYS A C 1
ATOM 917 O O . CYS A 1 118 ? 4.674 2.384 -38.246 1.00 87.56 118 CYS A O 1
ATOM 919 N N . GLY A 1 119 ? 6.160 0.854 -37.532 1.00 85.75 119 GLY A N 1
ATOM 920 C CA . GLY A 1 119 ? 5.917 -0.124 -38.598 1.00 85.75 119 GLY A CA 1
ATOM 921 C C . GLY A 1 119 ? 4.745 -1.078 -38.340 1.00 85.75 119 GLY A C 1
ATOM 922 O O . GLY A 1 119 ? 4.278 -1.727 -39.276 1.00 85.75 119 GLY A O 1
ATOM 923 N N . THR A 1 120 ? 4.270 -1.173 -37.096 1.00 87.62 120 THR A N 1
ATOM 924 C CA . THR A 1 120 ? 3.127 -2.006 -36.692 1.00 87.62 120 THR A CA 1
ATOM 925 C C . THR A 1 120 ? 2.019 -1.160 -36.068 1.00 87.62 120 THR A C 1
ATOM 927 O O . THR A 1 120 ? 2.175 0.044 -35.860 1.00 87.62 120 THR A O 1
ATOM 930 N N . ASP A 1 121 ? 0.865 -1.784 -35.822 1.00 84.94 121 ASP A N 1
ATOM 931 C CA . ASP A 1 121 ? -0.248 -1.126 -35.143 1.00 84.94 121 ASP A CA 1
ATOM 932 C C . ASP A 1 121 ? 0.151 -0.727 -33.715 1.00 84.94 121 ASP A C 1
ATOM 934 O O . ASP A 1 121 ? 0.720 -1.520 -32.964 1.00 84.94 121 ASP A O 1
ATOM 938 N N . ILE A 1 122 ? -0.156 0.517 -33.359 1.00 85.81 122 ILE A N 1
ATOM 939 C CA . ILE A 1 122 ? 0.176 1.143 -32.076 1.00 85.81 122 ILE A CA 1
ATOM 940 C C . ILE A 1 122 ? -1.064 1.385 -31.214 1.00 85.81 122 ILE A C 1
ATOM 942 O O . ILE A 1 122 ? -0.967 2.022 -30.169 1.00 85.81 122 ILE A O 1
ATOM 946 N N . SER A 1 123 ? -2.226 0.844 -31.600 1.00 86.12 123 SER A N 1
ATOM 947 C CA . SER A 1 123 ? -3.498 1.024 -30.886 1.00 86.12 123 SER A CA 1
ATOM 948 C C . SER A 1 123 ? -3.481 0.575 -29.422 1.00 86.12 123 SER A C 1
ATOM 950 O O . SER A 1 123 ? -4.400 0.883 -28.666 1.00 86.12 123 SER A O 1
ATOM 952 N N . CYS A 1 124 ? -2.495 -0.231 -29.035 1.00 84.50 124 CYS A N 1
ATOM 953 C CA . CYS A 1 124 ? -2.364 -0.749 -27.684 1.00 84.50 124 CYS A CA 1
ATOM 954 C C . CYS A 1 124 ? -1.570 0.182 -26.751 1.00 84.50 124 CYS A C 1
ATOM 956 O O . CYS A 1 124 ? -1.571 -0.016 -25.536 1.00 84.50 124 CYS A O 1
ATOM 958 N N . PHE A 1 125 ? -0.948 1.227 -27.301 1.00 86.38 125 PHE A N 1
ATOM 959 C CA . PHE A 1 125 ? -0.376 2.318 -26.532 1.00 86.38 125 PHE A CA 1
ATOM 960 C C . PHE A 1 125 ? -1.454 3.333 -26.152 1.00 86.38 125 PHE A C 1
ATOM 962 O O . PHE A 1 125 ? -2.357 3.634 -26.931 1.00 86.38 125 PHE A O 1
ATOM 969 N N . SER A 1 126 ? -1.357 3.875 -24.940 1.00 87.56 126 SER A N 1
ATOM 970 C CA . SER A 1 126 ? -2.242 4.940 -24.461 1.00 87.56 126 SER A CA 1
ATOM 971 C C . SER A 1 126 ? -1.467 6.244 -24.239 1.00 87.56 126 SER A C 1
ATOM 973 O O . SER A 1 126 ? -0.284 6.192 -23.892 1.00 87.56 126 SER A O 1
ATOM 975 N N . PRO A 1 127 ? -2.109 7.419 -24.392 1.00 88.38 127 PRO A N 1
ATOM 976 C CA . PRO A 1 127 ? -1.510 8.689 -23.993 1.00 88.38 127 PRO A CA 1
ATOM 977 C C . PRO A 1 127 ? -1.078 8.671 -22.520 1.00 88.38 127 PRO A C 1
ATOM 979 O O . PRO A 1 127 ? -1.721 8.032 -21.685 1.00 88.38 127 PRO A O 1
ATOM 982 N N . SER A 1 128 ? 0.003 9.385 -22.208 1.00 87.44 128 SER A N 1
ATOM 983 C CA . SER A 1 128 ? 0.648 9.444 -20.889 1.00 87.44 128 SER A CA 1
ATOM 984 C C . SER A 1 128 ? 1.236 8.130 -20.365 1.00 87.44 128 SER A C 1
ATOM 986 O O . SER A 1 128 ? 1.531 7.993 -19.176 1.00 87.44 128 SER A O 1
ATOM 988 N N . GLN A 1 129 ? 1.456 7.156 -21.248 1.00 86.62 129 GLN A N 1
ATOM 989 C CA . GLN A 1 129 ? 2.224 5.958 -20.928 1.00 86.62 129 GLN A CA 1
ATOM 990 C C . GLN A 1 129 ? 3.720 6.193 -21.173 1.00 86.62 129 GLN A C 1
ATOM 992 O O . GLN A 1 129 ? 4.116 6.756 -22.195 1.00 86.62 129 GLN A O 1
ATOM 997 N N . TRP A 1 130 ? 4.553 5.715 -20.247 1.00 85.44 130 TRP A N 1
ATOM 998 C CA . TRP A 1 130 ? 6.004 5.672 -20.413 1.00 85.44 130 TRP A CA 1
ATOM 999 C C . TRP A 1 130 ? 6.409 4.432 -21.205 1.00 85.44 130 TRP A C 1
ATOM 1001 O O . TRP A 1 130 ? 6.035 3.313 -20.849 1.00 85.44 130 TRP A O 1
ATOM 1011 N N . VAL A 1 131 ? 7.187 4.631 -22.266 1.00 86.62 131 VAL A N 1
ATOM 1012 C CA . VAL A 1 131 ? 7.700 3.561 -23.127 1.00 86.62 131 VAL A CA 1
ATOM 1013 C C . VAL A 1 131 ? 9.208 3.702 -23.251 1.00 86.62 131 VAL A C 1
ATOM 1015 O O . VAL A 1 131 ? 9.758 4.805 -23.221 1.00 86.62 131 VAL A O 1
ATOM 1018 N N . TYR A 1 132 ? 9.881 2.562 -23.354 1.00 87.19 132 TYR A N 1
ATOM 1019 C CA . TYR A 1 132 ? 11.313 2.500 -23.582 1.00 87.19 132 TYR A CA 1
ATOM 1020 C C . TYR A 1 132 ? 11.579 2.165 -25.042 1.00 87.19 132 TYR A C 1
ATOM 1022 O O . TYR A 1 132 ? 11.162 1.109 -25.518 1.00 87.19 132 TYR A O 1
ATOM 1030 N N . ILE A 1 133 ? 12.289 3.045 -25.744 1.00 86.62 133 ILE A N 1
ATOM 1031 C CA . ILE A 1 133 ? 12.854 2.714 -27.050 1.00 86.62 133 ILE A CA 1
ATOM 1032 C C . ILE A 1 133 ? 14.278 2.212 -26.859 1.00 86.62 133 ILE A C 1
ATOM 1034 O O . ILE A 1 133 ? 15.055 2.788 -26.099 1.00 86.62 133 ILE A O 1
ATOM 1038 N N . TRP A 1 134 ? 14.621 1.137 -27.558 1.00 86.88 134 TRP A N 1
ATOM 1039 C CA . TRP A 1 134 ? 15.925 0.501 -27.472 1.00 86.88 134 TRP A CA 1
ATOM 1040 C C . TRP A 1 134 ? 16.515 0.286 -28.860 1.00 86.88 134 TRP A C 1
ATOM 1042 O O . TRP A 1 134 ? 15.830 -0.178 -29.770 1.00 86.88 134 TRP A O 1
ATOM 1052 N N . GLU A 1 135 ? 17.799 0.598 -29.001 1.00 84.56 135 GLU A N 1
ATOM 1053 C CA . GLU A 1 135 ? 18.573 0.315 -30.200 1.00 84.56 135 GLU A CA 1
ATOM 1054 C C . GLU A 1 135 ? 19.374 -0.988 -30.012 1.00 84.56 135 GLU A C 1
ATOM 1056 O O . GLU A 1 135 ? 20.231 -1.053 -29.117 1.00 84.56 135 GLU A O 1
ATOM 1061 N N . PRO A 1 136 ? 19.149 -2.013 -30.858 1.00 77.69 136 PRO A N 1
ATOM 1062 C CA . PRO A 1 136 ? 19.742 -3.333 -30.669 1.00 77.69 136 PRO A CA 1
ATOM 1063 C C . PRO A 1 136 ? 21.266 -3.363 -30.795 1.00 77.69 136 PRO A C 1
ATOM 1065 O O . PRO A 1 136 ? 21.924 -4.105 -30.066 1.00 77.69 136 PRO A O 1
ATOM 1068 N N . ASP A 1 137 ? 21.834 -2.532 -31.668 1.00 78.31 137 ASP A N 1
ATOM 1069 C CA . ASP A 1 137 ? 23.268 -2.555 -31.979 1.00 78.31 137 ASP A CA 1
ATOM 1070 C C . ASP A 1 137 ? 24.118 -1.786 -30.953 1.00 78.31 137 ASP A C 1
ATOM 1072 O O . ASP A 1 137 ? 25.272 -2.135 -30.695 1.00 78.31 137 ASP A O 1
ATOM 1076 N N . SER A 1 138 ? 23.544 -0.753 -30.332 1.00 78.69 138 SER A N 1
ATOM 1077 C CA . SER A 1 138 ? 24.239 0.117 -29.374 1.00 78.69 138 SER A CA 1
ATOM 1078 C C . SER A 1 138 ? 23.986 -0.254 -27.911 1.00 78.69 138 SER A C 1
ATOM 1080 O O . SER A 1 138 ? 24.651 0.299 -27.031 1.00 78.69 138 SER A O 1
ATOM 1082 N N . ALA A 1 139 ? 23.006 -1.124 -27.632 1.00 70.94 139 ALA A N 1
ATOM 1083 C CA . ALA A 1 139 ? 22.483 -1.403 -26.289 1.00 70.94 139 ALA A CA 1
ATOM 1084 C C . ALA A 1 139 ? 22.099 -0.129 -25.503 1.00 70.94 139 ALA A C 1
ATOM 1086 O O . ALA A 1 139 ? 22.190 -0.076 -24.276 1.00 70.94 139 ALA A O 1
ATOM 1087 N N . LYS A 1 140 ? 21.699 0.919 -26.225 1.00 80.12 140 LYS A N 1
ATOM 1088 C CA . LYS A 1 140 ? 21.271 2.204 -25.674 1.00 80.12 140 LYS A CA 1
ATOM 1089 C C . LYS A 1 140 ? 19.782 2.366 -25.896 1.00 80.12 140 LYS A C 1
ATOM 1091 O O . LYS A 1 140 ? 19.215 1.807 -26.828 1.00 80.12 140 LYS A O 1
ATOM 1096 N N . GLY A 1 141 ? 19.170 3.161 -25.042 1.00 82.75 141 GLY A N 1
ATOM 1097 C CA . GLY A 1 141 ? 17.767 3.486 -25.155 1.00 82.75 141 GLY A CA 1
ATOM 1098 C C . GLY A 1 141 ? 17.385 4.572 -24.176 1.00 82.75 141 GLY A C 1
ATOM 1099 O O . GLY A 1 141 ? 18.150 4.902 -23.263 1.00 82.75 141 GLY A O 1
ATOM 1100 N N . GLU A 1 142 ? 16.201 5.118 -24.379 1.00 85.69 142 GLU A N 1
ATOM 1101 C CA . GLU A 1 142 ? 15.668 6.211 -23.585 1.00 85.69 142 GLU A CA 1
ATOM 1102 C C . GLU A 1 142 ? 14.190 5.993 -23.284 1.00 85.69 142 GLU A C 1
ATOM 1104 O O . GLU A 1 142 ? 13.465 5.311 -24.011 1.00 85.69 142 GLU A O 1
ATOM 1109 N N . TRP A 1 143 ? 13.766 6.559 -22.159 1.00 86.81 143 TRP A N 1
ATOM 1110 C CA . TRP A 1 143 ? 12.369 6.598 -21.766 1.00 86.81 143 TRP A CA 1
ATOM 1111 C C . TRP A 1 143 ? 11.730 7.852 -22.337 1.00 86.81 143 TRP A C 1
ATOM 1113 O O . TRP A 1 143 ? 12.273 8.946 -22.182 1.00 86.81 143 TRP A O 1
ATOM 1123 N N . PHE A 1 144 ? 10.555 7.699 -22.932 1.00 87.00 144 PHE A N 1
ATOM 1124 C CA . PHE A 1 144 ? 9.729 8.821 -23.350 1.00 87.00 144 PHE A CA 1
ATOM 1125 C C . PHE A 1 144 ? 8.274 8.574 -22.964 1.00 87.00 144 PHE A C 1
ATOM 1127 O O . PHE A 1 144 ? 7.825 7.434 -22.818 1.00 87.00 144 PHE A O 1
ATOM 1134 N N . GLU A 1 145 ? 7.546 9.664 -22.766 1.00 88.50 145 GLU A N 1
ATOM 1135 C CA . GLU A 1 145 ? 6.109 9.634 -22.539 1.00 88.50 145 GLU A CA 1
ATOM 1136 C C . GLU A 1 145 ? 5.393 9.792 -23.881 1.00 88.50 145 GLU A C 1
ATOM 1138 O O . GLU A 1 145 ? 5.734 10.664 -24.685 1.00 88.50 145 GLU A O 1
ATOM 1143 N N . ILE A 1 146 ? 4.387 8.958 -24.122 1.00 86.69 146 ILE A N 1
ATOM 1144 C CA . ILE A 1 146 ? 3.526 9.095 -25.292 1.00 86.69 146 ILE A CA 1
ATOM 1145 C C . ILE A 1 146 ? 2.608 10.298 -25.090 1.00 86.69 146 ILE A C 1
ATOM 1147 O O . ILE A 1 146 ? 1.719 10.282 -24.239 1.00 86.69 146 ILE A O 1
ATOM 1151 N N . SER A 1 147 ? 2.789 11.336 -25.901 1.00 85.56 147 SER A N 1
ATOM 1152 C CA . SER A 1 147 ? 1.935 12.525 -25.879 1.00 85.56 147 SER A CA 1
ATOM 1153 C C . SER A 1 147 ? 0.597 12.298 -26.588 1.00 85.56 147 SER A C 1
ATOM 1155 O O . SER A 1 147 ? -0.443 12.757 -26.118 1.00 85.56 147 SER A O 1
ATOM 1157 N N . TRP A 1 148 ? 0.619 11.592 -27.718 1.00 78.12 148 TRP A N 1
ATOM 1158 C CA . TRP A 1 148 ? -0.547 11.179 -28.499 1.00 78.12 148 TRP A CA 1
ATOM 1159 C C . TRP A 1 148 ? -0.194 9.955 -29.356 1.00 78.12 148 TRP A C 1
ATOM 1161 O O . TRP A 1 148 ? 0.980 9.723 -29.648 1.00 78.12 148 TRP A O 1
ATOM 1171 N N . VAL A 1 149 ? -1.219 9.186 -29.733 1.00 73.81 149 VAL A N 1
ATOM 1172 C CA . VAL A 1 149 ? -1.150 7.994 -30.599 1.00 73.81 149 VAL A CA 1
ATOM 1173 C C . VAL A 1 149 ? -1.960 8.259 -31.857 1.00 73.81 149 VAL A C 1
ATOM 1175 O O . VAL A 1 149 ? -3.056 8.852 -31.714 1.00 73.81 149 VAL A O 1
#

Foldseek 3Di:
DDDDDDDDDDDDDDDPVVVVVVVVVVVVVVVVVVVVVVVVVVVVVVVVVVVVVVVVVVVVVVVVVVLQVQFPEPDQPPDHQWDWDVPVVTDIDGDHDDPDADWDAPDDDPDVPDDGHTPDDRVPDDAQDWDWDADNVPRDIDIDGHHDD

pLDDT: mean 86.38, std 9.66, range [51.44, 97.25]

Organism: NCBI:txid2072418

Sequence (149 aa):
MKRWHKRVAGVSGFSLMEVLIALFLTTLITTAAFKAYITQHKNYLIQDDITEIQQGARASIDELSKQIRMAGYALPYGLPSIIAANTNPDTITISYHNDGCDTYLSDPMPLPSSELKCGTDISCFSPSQWVYIWEPDSAKGEWFEISWV

Secondary structure (DSSP, 8-state):
-----PPPPP-PPPPHHHHHHHHHHHHHHHHHHHHHHHHHHHHHHHHHHHHHHHHHHHHHHHHHHHHHHHTTTTPPTT--SEEEE--SS-EEEE----TT----BSS--SSTTSPP-BSS--TT--TT-EEEEEETTTTEEEEEE----